Protein AF-A0AAE1SX33-F1 (afdb_monomer_lite)

Structure (mmCIF, N/CA/C/O backbone):
data_AF-A0AAE1SX33-F1
#
_entry.id   AF-A0AAE1SX33-F1
#
loop_
_atom_site.group_PDB
_atom_site.id
_atom_site.type_symbol
_atom_site.label_atom_id
_atom_site.label_alt_id
_atom_site.label_comp_id
_atom_site.label_asym_id
_atom_site.label_entity_id
_atom_site.label_seq_id
_atom_site.pdbx_PDB_ins_code
_atom_site.Cartn_x
_atom_site.Cartn_y
_atom_site.Cartn_z
_atom_site.occupancy
_atom_site.B_iso_or_equiv
_atom_site.auth_seq_id
_atom_site.auth_comp_id
_atom_site.auth_asym_id
_atom_site.auth_atom_id
_atom_site.pdbx_PDB_model_num
ATOM 1 N N . MET A 1 1 ? -26.203 6.671 8.094 1.00 29.58 1 MET A N 1
ATOM 2 C CA . MET A 1 1 ? -24.973 5.875 7.909 1.00 29.58 1 MET A CA 1
ATOM 3 C C . MET A 1 1 ? -24.934 5.469 6.438 1.00 29.58 1 MET A C 1
ATOM 5 O O . MET A 1 1 ? -25.561 4.493 6.065 1.00 29.58 1 MET A O 1
ATOM 9 N N . LEU A 1 2 ? -24.373 6.320 5.573 1.00 23.98 2 LEU A N 1
ATOM 10 C CA . LEU A 1 2 ? -24.416 6.156 4.114 1.00 23.98 2 LEU A CA 1
ATOM 11 C C . LEU A 1 2 ? -22.985 6.009 3.602 1.00 23.98 2 LEU A C 1
ATOM 13 O O . LEU A 1 2 ? -22.203 6.957 3.649 1.00 23.98 2 LEU A O 1
ATOM 17 N N . TRP A 1 3 ? -22.663 4.810 3.128 1.00 34.41 3 TRP A N 1
ATOM 18 C CA . TRP A 1 3 ? -21.501 4.554 2.293 1.00 34.41 3 TRP A CA 1
ATOM 19 C C . TRP A 1 3 ? -21.700 5.312 0.982 1.00 34.41 3 TRP A C 1
ATOM 21 O O . TRP A 1 3 ? -22.602 4.992 0.211 1.00 34.41 3 TRP A O 1
ATOM 31 N N . LYS A 1 4 ? -20.888 6.336 0.723 1.00 24.52 4 LYS A N 1
ATOM 32 C CA . LYS A 1 4 ? -20.777 6.909 -0.618 1.00 24.52 4 LYS A CA 1
ATOM 33 C C . LYS A 1 4 ? -19.485 6.384 -1.221 1.00 24.52 4 LYS A C 1
ATOM 35 O O . LYS A 1 4 ? -18.403 6.864 -0.896 1.00 24.52 4 LYS A O 1
ATOM 40 N N . TYR A 1 5 ? -19.622 5.378 -2.079 1.00 31.62 5 TYR A N 1
ATOM 41 C CA . TYR A 1 5 ? -18.585 5.000 -3.029 1.00 31.62 5 TYR A CA 1
ATOM 42 C C . TYR A 1 5 ? -18.496 6.152 -4.038 1.00 31.62 5 TYR A C 1
ATOM 44 O O . TYR A 1 5 ? -19.290 6.253 -4.967 1.00 31.62 5 TYR A O 1
ATOM 52 N N . SER A 1 6 ? -17.625 7.118 -3.758 1.00 27.16 6 SER A N 1
ATOM 53 C CA . SER A 1 6 ? -17.296 8.190 -4.692 1.00 27.16 6 SER A CA 1
ATOM 54 C C . SER A 1 6 ? -16.045 7.760 -5.436 1.00 27.16 6 SER A C 1
ATOM 56 O O . SER A 1 6 ? -15.083 7.329 -4.803 1.00 27.16 6 SER A O 1
ATOM 58 N N . SER A 1 7 ? -16.044 7.906 -6.759 1.00 31.12 7 SER A N 1
ATOM 59 C CA . SER A 1 7 ? -14.969 7.566 -7.709 1.00 31.12 7 SER A CA 1
ATOM 60 C C . SER A 1 7 ? -13.654 8.345 -7.498 1.00 31.12 7 SER A C 1
ATOM 62 O O . SER A 1 7 ? -12.838 8.471 -8.401 1.00 31.12 7 SER A O 1
ATOM 64 N N . SER A 1 8 ? -13.467 8.917 -6.312 1.00 33.59 8 SER A N 1
ATOM 65 C CA . SER A 1 8 ? -12.461 9.899 -5.934 1.00 33.59 8 SER A CA 1
ATOM 66 C C . SER A 1 8 ? -11.957 9.621 -4.515 1.00 33.59 8 SER A C 1
ATOM 68 O O . SER A 1 8 ? -12.027 10.486 -3.647 1.00 33.59 8 SER A O 1
ATOM 70 N N . GLY A 1 9 ? -11.461 8.399 -4.288 1.00 42.81 9 GLY A N 1
ATOM 71 C CA . GLY A 1 9 ? -10.738 8.002 -3.073 1.00 42.81 9 GLY A CA 1
ATOM 72 C C . GLY A 1 9 ? -11.575 7.989 -1.785 1.00 42.81 9 GLY A C 1
ATOM 73 O O . GLY A 1 9 ? -12.566 8.707 -1.631 1.00 42.81 9 GLY A O 1
ATOM 74 N N . LEU A 1 10 ? -11.180 7.161 -0.812 1.00 45.72 10 LEU A N 1
ATOM 75 C CA . LEU A 1 10 ? -11.804 7.215 0.508 1.00 45.72 10 LEU A CA 1
ATOM 76 C C . LEU A 1 10 ? -11.437 8.544 1.184 1.00 45.72 10 LEU A C 1
ATOM 78 O O . LEU A 1 10 ? -10.289 8.805 1.537 1.00 45.72 10 LEU A O 1
ATOM 82 N N . ARG A 1 11 ? -12.440 9.400 1.375 1.00 42.34 11 ARG A N 1
ATOM 83 C CA . ARG A 1 11 ? -12.315 10.654 2.121 1.00 42.34 11 ARG A CA 1
ATOM 84 C C . ARG A 1 11 ? -12.600 10.364 3.600 1.00 42.34 11 ARG A C 1
ATOM 86 O O . ARG A 1 11 ? -13.746 10.383 4.044 1.00 42.34 11 ARG A O 1
ATOM 93 N N . PHE A 1 12 ? -11.561 10.015 4.354 1.00 48.62 12 PHE A N 1
ATOM 94 C CA . PHE A 1 12 ? -11.693 9.495 5.717 1.00 48.62 12 PHE A CA 1
ATOM 95 C C . PHE A 1 12 ? -11.732 10.596 6.788 1.00 48.62 12 PHE A C 1
ATOM 97 O O . PHE A 1 12 ? -10.700 11.119 7.213 1.00 48.62 12 PHE A O 1
ATOM 104 N N . LYS A 1 13 ? -12.921 10.885 7.328 1.00 53.59 13 LYS A N 1
ATOM 105 C CA . LYS A 1 13 ? -13.044 11.520 8.651 1.00 53.59 13 LYS A CA 1
ATOM 106 C C . LYS A 1 13 ? -12.407 10.588 9.685 1.00 53.59 13 LYS A C 1
ATOM 108 O O . LYS A 1 13 ? -12.958 9.538 9.917 1.00 53.59 13 LYS A O 1
ATOM 113 N N . GLY A 1 14 ? -11.274 10.918 10.298 1.00 64.88 14 GLY A N 1
ATOM 114 C CA . GLY A 1 14 ? -10.918 10.457 11.660 1.00 64.88 14 GLY A CA 1
ATOM 115 C C . GLY A 1 14 ? -10.953 8.970 12.119 1.00 64.88 14 GLY A C 1
ATOM 116 O O . GLY A 1 14 ? -10.646 8.784 13.284 1.00 64.88 14 GLY A O 1
ATOM 117 N N . PHE A 1 15 ? -11.279 7.940 11.320 1.00 75.31 15 PHE A N 1
ATOM 118 C CA . PHE A 1 15 ? -11.464 6.550 11.808 1.00 75.31 15 PHE A CA 1
ATOM 119 C C . PHE A 1 15 ? -10.757 5.477 10.958 1.00 75.31 15 PHE A C 1
ATOM 121 O O . PHE A 1 15 ? -10.404 5.749 9.807 1.00 75.31 15 PHE A O 1
ATOM 128 N N . ASN A 1 16 ? -10.615 4.266 11.519 1.00 82.19 16 ASN A N 1
ATOM 129 C CA . ASN A 1 16 ? -10.092 3.070 10.841 1.00 82.19 16 ASN A CA 1
ATOM 130 C C . ASN A 1 16 ? -11.255 2.225 10.288 1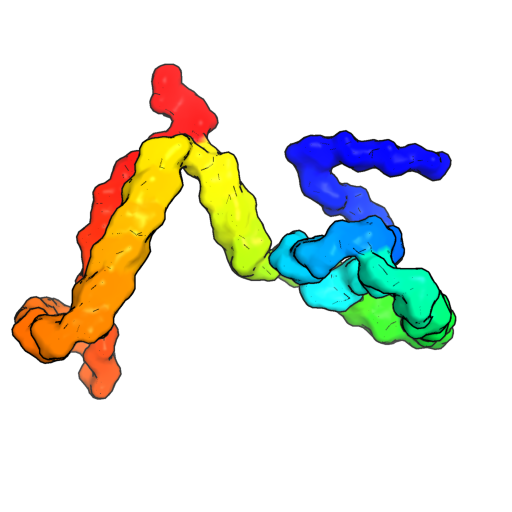.00 82.19 16 ASN A C 1
ATOM 132 O O . ASN A 1 16 ? -12.061 1.726 11.079 1.00 82.19 16 ASN A O 1
ATOM 136 N N . PRO A 1 17 ? -11.404 2.066 8.961 1.00 84.44 17 PRO A N 1
ATOM 137 C CA . PRO A 1 17 ? -12.438 1.214 8.383 1.00 84.44 17 PRO A CA 1
ATOM 138 C C . PRO A 1 17 ? -12.229 -0.265 8.732 1.00 84.44 17 PRO A C 1
ATOM 140 O O . PRO A 1 17 ? -11.109 -0.778 8.685 1.00 84.44 17 PRO A O 1
ATOM 143 N N . VAL A 1 18 ? -13.337 -0.963 8.985 1.00 86.69 18 VAL A N 1
ATOM 144 C CA . VAL A 1 18 ? -13.388 -2.429 8.952 1.00 86.69 18 VAL A CA 1
ATOM 145 C C . VAL A 1 18 ? -13.829 -2.847 7.552 1.00 86.69 18 VAL A C 1
ATOM 147 O O . VAL A 1 18 ? -14.933 -2.514 7.122 1.00 86.69 18 VAL A O 1
ATOM 150 N N . MET A 1 19 ? -12.954 -3.541 6.835 1.00 84.56 19 MET A N 1
ATOM 151 C CA . MET A 1 19 ? -13.186 -4.034 5.481 1.00 84.56 19 MET A CA 1
ATOM 152 C C . MET A 1 19 ? -13.443 -5.537 5.526 1.00 84.56 19 MET A C 1
ATOM 154 O O . MET A 1 19 ? -12.704 -6.275 6.176 1.00 84.56 19 MET A O 1
ATOM 158 N N . VAL A 1 20 ? -14.478 -5.989 4.819 1.00 85.94 20 VAL A N 1
ATOM 159 C CA . VAL A 1 20 ? -14.849 -7.405 4.725 1.00 85.94 20 VAL A CA 1
ATOM 160 C C . VAL A 1 20 ? -14.743 -7.852 3.273 1.00 85.94 20 VAL A C 1
ATOM 162 O O . VAL A 1 20 ? -15.260 -7.187 2.374 1.00 85.94 20 VAL A O 1
ATOM 165 N N . GLY A 1 21 ? -14.097 -8.993 3.047 1.00 79.81 21 GLY A N 1
ATOM 166 C CA . GLY A 1 21 ? -14.093 -9.671 1.755 1.00 79.81 21 GLY A CA 1
ATOM 167 C C . GLY A 1 21 ? -12.856 -9.399 0.908 1.00 79.81 21 GLY A C 1
ATOM 168 O O . GLY A 1 21 ? -12.051 -10.310 0.760 1.00 79.81 21 GLY A O 1
ATOM 169 N N . ALA A 1 22 ? -12.735 -8.201 0.315 1.00 78.44 22 ALA A N 1
ATOM 170 C CA . ALA A 1 22 ? -11.746 -7.887 -0.730 1.00 78.44 22 ALA A CA 1
ATOM 171 C C . ALA A 1 22 ? -10.316 -8.335 -0.346 1.00 78.44 22 ALA A C 1
ATOM 173 O O . ALA A 1 22 ? -9.628 -7.627 0.393 1.00 78.44 22 ALA A O 1
ATOM 174 N N . PRO A 1 23 ? -9.831 -9.487 -0.856 1.00 80.56 23 PRO A N 1
ATOM 175 C CA . PRO A 1 23 ? -8.649 -10.144 -0.300 1.00 80.56 23 PRO A CA 1
ATOM 176 C C . PRO A 1 23 ? -7.359 -9.358 -0.559 1.00 80.56 23 PRO A C 1
ATOM 178 O O . PRO A 1 23 ? -6.384 -9.531 0.164 1.00 80.56 23 PRO A O 1
ATOM 181 N N . ASN A 1 24 ? -7.380 -8.479 -1.560 1.00 80.25 24 ASN A N 1
ATOM 182 C CA . ASN A 1 24 ? -6.290 -7.621 -2.011 1.00 80.25 24 ASN A CA 1
ATOM 183 C C . ASN A 1 24 ? -6.379 -6.183 -1.471 1.00 80.25 24 ASN A C 1
ATOM 185 O O . ASN A 1 24 ? -5.626 -5.319 -1.903 1.00 80.25 24 ASN A O 1
ATOM 189 N N . ILE A 1 25 ? -7.302 -5.871 -0.551 1.00 80.81 25 ILE A N 1
ATOM 190 C CA . ILE A 1 25 ? -7.482 -4.486 -0.081 1.00 80.81 25 ILE A CA 1
ATOM 191 C C . ILE A 1 25 ? -6.236 -3.924 0.615 1.00 80.81 25 ILE A C 1
ATOM 193 O O . ILE A 1 25 ? -5.998 -2.719 0.577 1.00 80.81 25 ILE A O 1
ATOM 197 N N . GLN A 1 26 ? -5.426 -4.797 1.219 1.00 78.62 26 GLN A N 1
ATOM 198 C CA . GLN A 1 26 ? -4.179 -4.414 1.880 1.00 78.62 26 GLN A CA 1
ATOM 199 C C . GLN A 1 26 ? -3.122 -3.907 0.891 1.00 78.62 26 GLN A C 1
ATOM 201 O O . GLN A 1 26 ? -2.305 -3.079 1.276 1.00 78.62 26 GLN A O 1
ATOM 206 N N . ASP A 1 27 ? -3.188 -4.314 -0.380 1.00 76.88 27 ASP A N 1
ATOM 207 C CA . ASP A 1 27 ? -2.247 -3.872 -1.4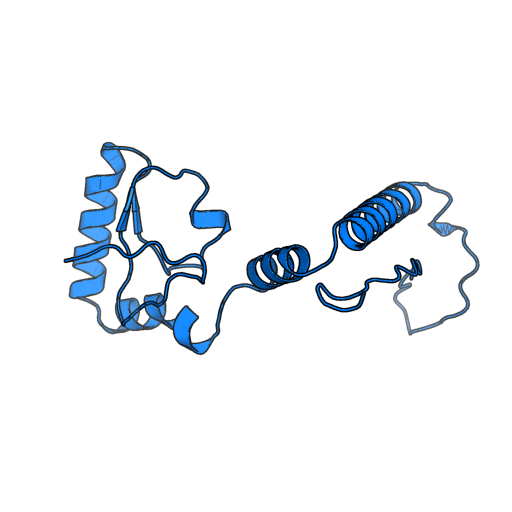16 1.00 76.88 27 ASP A CA 1
ATOM 208 C C . ASP A 1 27 ? -2.481 -2.406 -1.817 1.00 76.88 27 ASP A C 1
ATOM 210 O O . ASP A 1 27 ? -1.576 -1.720 -2.290 1.00 76.88 27 ASP A O 1
ATOM 214 N N . PHE A 1 28 ? -3.707 -1.913 -1.620 1.00 76.00 28 PHE A N 1
ATOM 215 C CA . PHE A 1 28 ? -4.131 -0.572 -2.035 1.00 76.00 28 PHE A CA 1
ATOM 216 C C . PHE A 1 28 ? -4.278 0.407 -0.877 1.00 76.00 28 PHE A C 1
ATOM 218 O O . PHE A 1 28 ? -4.637 1.565 -1.092 1.00 76.00 28 PHE A O 1
ATOM 225 N N . ALA A 1 29 ? -4.038 -0.042 0.348 1.00 78.12 29 ALA A N 1
ATOM 226 C CA . ALA A 1 29 ? -4.233 0.770 1.526 1.00 78.12 29 ALA A CA 1
ATOM 227 C C . ALA A 1 29 ? -2.898 1.102 2.200 1.00 78.12 29 ALA A C 1
ATOM 229 O O . ALA A 1 29 ? -1.979 0.282 2.206 1.00 78.12 29 ALA A O 1
ATOM 230 N N . PRO A 1 30 ? -2.776 2.294 2.807 1.00 77.19 30 PRO A N 1
ATOM 231 C CA . PRO A 1 30 ? -1.634 2.605 3.651 1.00 77.19 30 PRO A CA 1
ATOM 232 C C . PRO A 1 30 ? -1.500 1.588 4.798 1.00 77.19 30 PRO A C 1
ATOM 234 O O . PRO A 1 30 ? -2.519 1.074 5.283 1.00 77.19 30 PRO A O 1
ATOM 237 N N . PRO A 1 31 ? -0.274 1.315 5.275 1.00 75.25 31 PRO A N 1
ATOM 238 C CA . PRO A 1 31 ? -0.061 0.417 6.405 1.00 75.25 31 PRO A CA 1
ATOM 239 C C . PRO A 1 31 ? -0.872 0.884 7.620 1.00 75.25 31 PRO A C 1
ATOM 241 O O . PRO A 1 31 ? -1.106 2.079 7.783 1.00 75.25 31 PRO A O 1
ATOM 244 N N . THR A 1 32 ? -1.340 -0.078 8.425 1.00 78.50 32 THR A N 1
ATOM 245 C CA . THR A 1 32 ? -2.110 0.110 9.679 1.00 78.50 32 THR A CA 1
ATOM 246 C C . THR A 1 32 ? -3.430 0.887 9.576 1.00 78.50 32 THR A C 1
ATOM 248 O O . THR A 1 32 ? -4.130 1.037 10.576 1.00 78.50 32 THR A O 1
ATOM 251 N N . SER A 1 33 ? -3.824 1.313 8.374 1.00 78.50 33 SER A N 1
ATOM 252 C CA . SER A 1 33 ? -5.005 2.150 8.154 1.00 78.50 33 SER A CA 1
ATOM 253 C C . SER A 1 33 ? -6.337 1.402 8.194 1.00 78.50 33 SER A C 1
ATOM 255 O O . SER A 1 33 ? -7.374 2.040 8.363 1.00 78.50 33 SER A O 1
ATOM 257 N N . LEU A 1 34 ? -6.340 0.074 8.034 1.00 86.12 34 LEU A N 1
ATOM 258 C CA . LEU A 1 34 ? -7.558 -0.727 7.902 1.00 86.12 34 LEU A CA 1
ATOM 259 C C . LEU A 1 34 ? -7.545 -1.979 8.780 1.00 86.12 34 LEU A C 1
ATOM 261 O O . LEU A 1 34 ? -6.505 -2.592 9.017 1.00 86.12 34 LEU A O 1
ATOM 265 N N . LEU A 1 35 ? -8.736 -2.392 9.198 1.00 87.44 35 LEU A N 1
ATOM 266 C CA . LEU A 1 35 ? -8.977 -3.674 9.847 1.00 87.44 35 LEU A CA 1
ATOM 267 C C . LEU A 1 35 ? -9.616 -4.611 8.821 1.00 87.44 35 LEU A C 1
ATOM 269 O O . LEU A 1 35 ? -10.690 -4.312 8.304 1.00 87.44 35 LEU A O 1
ATOM 273 N N . HIS A 1 36 ? -8.949 -5.712 8.481 1.00 88.25 36 HIS A N 1
ATOM 274 C CA . HIS A 1 36 ? -9.399 -6.614 7.420 1.00 88.25 36 HIS A CA 1
ATOM 275 C C . HIS A 1 36 ? -9.967 -7.906 8.000 1.00 88.25 36 HIS A C 1
ATOM 277 O O . HIS A 1 36 ? -9.269 -8.614 8.720 1.00 88.25 36 HIS A O 1
ATOM 283 N N . ILE A 1 37 ? -11.201 -8.232 7.629 1.00 87.69 37 ILE A N 1
ATOM 284 C CA . ILE A 1 37 ? -11.814 -9.536 7.873 1.00 87.69 37 ILE A CA 1
ATOM 285 C C . ILE A 1 37 ? -11.837 -10.280 6.536 1.00 87.69 37 ILE A C 1
ATOM 287 O O . ILE A 1 37 ? -12.671 -9.989 5.671 1.00 87.69 37 ILE A O 1
ATOM 291 N N . LYS A 1 38 ? -10.899 -11.216 6.355 1.00 84.56 38 LYS A N 1
ATOM 292 C CA . LYS A 1 38 ? -10.823 -12.053 5.151 1.00 84.56 38 LYS A CA 1
ATOM 293 C C . LYS A 1 38 ? -11.776 -13.239 5.268 1.00 84.56 38 LYS A C 1
ATOM 295 O O . LYS A 1 38 ? -12.499 -13.554 4.329 1.00 84.56 38 LYS A O 1
ATOM 300 N N . GLU A 1 39 ? -11.797 -13.868 6.437 1.00 86.50 39 GLU A N 1
ATOM 301 C CA . GLU A 1 39 ? -12.653 -15.003 6.764 1.00 86.50 39 GLU A CA 1
ATOM 302 C C . GLU A 1 39 ? -13.417 -14.754 8.073 1.00 86.50 39 GLU A C 1
ATOM 304 O O . GLU A 1 39 ? -13.014 -13.943 8.904 1.00 86.50 39 GLU A O 1
ATOM 309 N N . LEU A 1 40 ? -14.507 -15.496 8.302 1.00 84.38 40 LEU A N 1
ATOM 310 C CA . LEU A 1 40 ? -15.314 -15.395 9.531 1.00 84.38 40 LEU A CA 1
ATOM 311 C C . LEU A 1 40 ? -14.486 -15.572 10.816 1.00 84.38 40 LEU A C 1
ATOM 313 O O . LEU A 1 40 ? -14.783 -14.942 11.828 1.00 84.38 40 LEU A O 1
ATOM 317 N N . LYS A 1 41 ? -13.422 -16.380 10.762 1.00 88.50 41 LYS A N 1
ATOM 318 C CA . LYS A 1 41 ? -12.491 -16.600 11.880 1.00 88.50 41 LYS A CA 1
ATOM 319 C C . LYS A 1 41 ? -11.713 -15.339 12.286 1.00 88.50 41 LYS A C 1
ATOM 321 O O . LYS A 1 41 ? -11.329 -15.206 13.443 1.00 88.50 41 LYS A O 1
ATOM 326 N N . ASP A 1 42 ? -11.522 -14.396 11.364 1.00 86.88 42 ASP A N 1
ATOM 327 C CA . ASP A 1 42 ? -10.776 -13.159 11.612 1.00 86.88 42 ASP A CA 1
ATOM 328 C C . ASP A 1 42 ? -11.632 -12.108 12.336 1.00 86.88 42 ASP A C 1
ATOM 330 O O . ASP A 1 42 ? -11.116 -11.109 12.830 1.00 86.88 42 ASP A O 1
ATOM 334 N N . ALA A 1 43 ? -12.948 -12.322 12.442 1.00 89.50 43 ALA A N 1
ATOM 335 C CA . ALA A 1 43 ? -13.838 -11.392 13.129 1.00 89.50 43 ALA A CA 1
ATOM 336 C C . ALA A 1 43 ? -13.461 -11.224 14.611 1.00 89.50 43 ALA A C 1
ATOM 338 O O . ALA A 1 43 ? -13.491 -10.111 15.138 1.00 89.50 43 ALA A O 1
ATOM 339 N N . GLU A 1 44 ? -13.062 -12.309 15.283 1.00 92.44 44 GLU A N 1
ATOM 340 C CA . GLU A 1 44 ? -12.653 -12.252 16.688 1.00 92.44 44 GLU A CA 1
ATOM 341 C C . GLU A 1 44 ? -11.315 -11.518 16.862 1.00 92.44 44 GLU A C 1
ATOM 343 O O . GLU A 1 44 ? -11.166 -10.715 17.787 1.00 92.44 44 GLU A O 1
ATOM 348 N N . SER A 1 45 ? -10.347 -11.755 15.968 1.00 91.44 45 SER A N 1
ATOM 349 C CA . SER A 1 45 ? -9.047 -11.077 16.027 1.00 91.44 45 SER A CA 1
ATOM 350 C C . SER A 1 45 ? -9.209 -9.576 15.790 1.00 91.44 45 SER A C 1
ATOM 352 O O . SER A 1 45 ? -8.706 -8.779 16.581 1.00 91.44 45 SER A O 1
ATOM 354 N N . VAL A 1 46 ? -10.016 -9.188 14.798 1.00 91.25 46 VAL A N 1
ATOM 355 C CA . VAL A 1 46 ? -10.346 -7.786 14.522 1.00 91.25 46 VAL A CA 1
ATOM 356 C C . VAL A 1 46 ? -11.068 -7.144 15.705 1.00 91.25 46 VAL A C 1
ATOM 358 O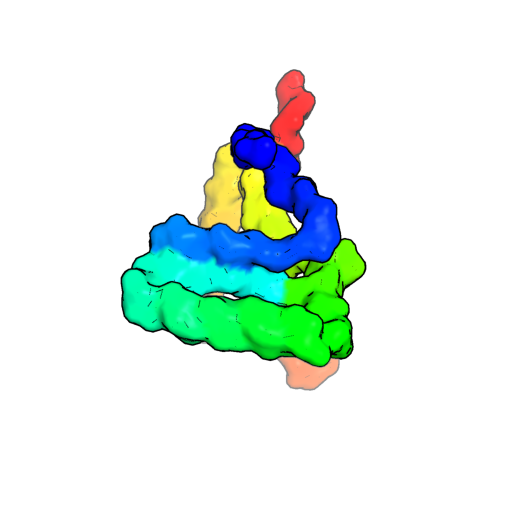 O . VAL A 1 46 ? -10.717 -6.031 16.094 1.00 91.25 46 VAL A O 1
ATOM 361 N N . ALA A 1 47 ? -12.011 -7.841 16.346 1.00 92.31 47 ALA A N 1
ATOM 362 C CA . ALA A 1 47 ? -12.685 -7.331 17.539 1.00 92.31 47 ALA A CA 1
ATOM 363 C C . ALA A 1 47 ? -11.715 -7.099 18.713 1.00 92.31 47 ALA A C 1
ATOM 365 O O . ALA A 1 47 ? -11.835 -6.097 19.422 1.00 92.31 47 ALA A O 1
ATOM 366 N N . LYS A 1 48 ? -10.723 -7.981 18.912 1.00 93.31 48 LYS A N 1
ATOM 367 C CA . LYS A 1 48 ? -9.657 -7.776 19.910 1.00 93.31 48 LYS A CA 1
ATOM 368 C C . LYS A 1 48 ? -8.807 -6.554 19.570 1.00 93.31 48 LYS A C 1
ATOM 370 O O . LYS A 1 48 ? -8.557 -5.735 20.451 1.00 93.31 48 LYS A O 1
ATOM 375 N N . THR A 1 49 ? -8.431 -6.380 18.303 1.00 91.12 49 THR A N 1
ATOM 376 C CA . THR A 1 49 ? -7.701 -5.188 17.849 1.00 91.12 49 THR A CA 1
ATOM 377 C C . THR A 1 49 ? -8.515 -3.912 18.066 1.00 91.12 49 THR A C 1
ATOM 379 O O . THR A 1 49 ? -7.966 -2.918 18.529 1.00 91.12 49 THR A O 1
ATOM 382 N N . MET A 1 50 ? -9.828 -3.930 17.813 1.00 90.75 50 MET A N 1
ATOM 383 C CA . MET A 1 50 ? -10.706 -2.784 18.078 1.00 90.75 50 MET A CA 1
ATOM 384 C C . MET A 1 50 ? -10.734 -2.407 19.562 1.00 90.75 50 MET A C 1
ATOM 386 O O . MET A 1 50 ? -10.632 -1.225 19.881 1.00 90.75 50 MET A O 1
ATOM 390 N N . LYS A 1 51 ? -10.836 -3.392 20.465 1.00 93.81 51 LYS A N 1
ATOM 391 C CA . LYS A 1 51 ? -10.772 -3.145 21.916 1.00 93.81 51 LYS A CA 1
ATOM 392 C C . LYS A 1 51 ? -9.422 -2.563 22.326 1.00 93.81 51 LYS A C 1
ATOM 394 O O . LYS A 1 51 ? -9.384 -1.543 23.003 1.00 93.81 51 LYS A O 1
ATOM 399 N N . TYR A 1 52 ? -8.329 -3.145 21.834 1.00 92.75 52 TYR A N 1
ATOM 400 C CA . TYR A 1 52 ? -6.980 -2.654 22.107 1.00 92.75 52 TYR A CA 1
ATOM 401 C C . TYR A 1 52 ? -6.792 -1.196 21.666 1.00 92.75 52 TYR A C 1
ATOM 403 O O . TYR A 1 52 ? -6.288 -0.381 22.435 1.00 92.75 52 TYR A O 1
ATOM 411 N N . LEU A 1 53 ? -7.237 -0.849 20.455 1.00 90.88 53 LEU A N 1
ATOM 412 C CA . LEU A 1 53 ? -7.164 0.518 19.938 1.00 90.88 53 LEU A CA 1
ATOM 413 C C . LEU A 1 53 ? -8.061 1.490 20.718 1.00 90.88 53 LEU A C 1
ATOM 415 O O . LEU A 1 53 ? -7.711 2.658 20.850 1.00 90.88 53 LEU A O 1
ATOM 419 N N . ALA A 1 54 ? -9.195 1.025 21.247 1.00 89.50 54 ALA A N 1
ATOM 420 C CA . ALA A 1 54 ? -10.067 1.838 22.093 1.00 89.50 54 ALA A CA 1
ATOM 421 C C . ALA A 1 54 ? -9.448 2.125 23.473 1.00 89.50 54 ALA A C 1
ATOM 423 O O . ALA A 1 54 ? -9.631 3.213 24.012 1.00 89.50 54 ALA A O 1
ATOM 424 N N . GLU A 1 55 ? -8.704 1.170 24.031 1.00 94.38 55 GLU A N 1
ATOM 425 C CA . GLU A 1 55 ? -8.039 1.297 25.334 1.00 94.38 55 GLU A CA 1
ATOM 426 C C . GLU A 1 55 ? -6.703 2.058 25.251 1.00 94.38 55 GLU A C 1
ATOM 428 O O . GLU A 1 55 ? -6.281 2.674 26.228 1.00 94.38 55 GLU A O 1
ATOM 433 N N . ASN A 1 56 ? -6.041 2.052 24.086 1.00 93.69 56 ASN A N 1
ATOM 434 C CA . ASN A 1 56 ? -4.702 2.614 23.893 1.00 93.69 56 ASN A CA 1
ATOM 435 C C . ASN A 1 56 ? -4.722 3.805 22.914 1.00 93.69 56 ASN A C 1
ATOM 437 O O . ASN A 1 56 ? -4.543 3.618 21.705 1.00 93.69 56 ASN A O 1
ATOM 441 N N . PRO A 1 57 ? -4.855 5.053 23.405 1.00 88.69 57 PRO A N 1
ATOM 442 C CA . PRO A 1 57 ? -4.961 6.233 22.543 1.00 88.69 57 PRO A CA 1
ATOM 443 C C . PRO A 1 57 ? -3.693 6.503 21.720 1.00 88.69 57 PRO A C 1
ATOM 445 O O . PRO A 1 57 ? -3.772 7.053 20.622 1.00 88.69 57 PRO A O 1
ATOM 448 N N . ILE A 1 58 ? -2.521 6.091 22.216 1.00 91.38 58 ILE A N 1
ATOM 449 C CA . ILE A 1 58 ? -1.248 6.210 21.490 1.00 91.38 58 ILE A CA 1
ATOM 450 C C . ILE A 1 58 ? -1.278 5.321 20.239 1.00 91.38 58 ILE A C 1
ATOM 452 O O . ILE A 1 58 ? -1.073 5.815 19.132 1.00 91.38 58 ILE A O 1
ATOM 456 N N . ALA A 1 59 ? -1.631 4.043 20.402 1.00 88.94 59 ALA A N 1
ATOM 457 C CA . ALA A 1 59 ? -1.743 3.094 19.295 1.00 88.94 59 ALA A CA 1
ATOM 458 C C . ALA A 1 59 ? -2.826 3.513 18.284 1.00 88.94 59 ALA A C 1
ATOM 460 O O . ALA A 1 59 ? -2.645 3.370 17.073 1.00 88.94 59 ALA A O 1
ATOM 461 N N . TYR A 1 60 ? -3.935 4.091 18.760 1.00 87.81 60 TYR A N 1
ATOM 462 C CA . TYR A 1 60 ? -4.965 4.645 17.883 1.00 87.81 60 TYR A CA 1
ATOM 463 C C . TYR A 1 60 ? -4.432 5.796 17.019 1.00 87.81 60 TYR A C 1
ATOM 465 O O . TYR A 1 60 ? -4.619 5.792 15.802 1.00 87.81 60 TYR A O 1
ATOM 473 N N . ASN A 1 61 ? -3.708 6.747 17.610 1.00 88.38 61 ASN A N 1
ATOM 474 C CA . ASN A 1 61 ? -3.131 7.866 16.864 1.00 88.38 61 ASN A CA 1
ATOM 475 C C . ASN A 1 61 ? -2.073 7.407 15.853 1.00 88.38 61 ASN A C 1
ATOM 477 O O . ASN A 1 61 ? -2.039 7.917 14.733 1.00 88.38 61 ASN A O 1
ATOM 481 N N . GLU A 1 62 ? -1.260 6.406 16.195 1.00 87.44 62 GLU A N 1
ATOM 482 C CA . GLU A 1 62 ? -0.312 5.808 15.251 1.00 87.44 62 GLU A CA 1
ATOM 483 C C . GLU A 1 62 ? -1.011 5.146 14.062 1.00 87.44 62 GLU A C 1
ATOM 485 O O . GLU A 1 62 ? -0.581 5.318 12.922 1.00 87.44 62 GLU A O 1
ATOM 490 N N . SER A 1 63 ? -2.132 4.458 14.293 1.00 85.12 63 SER A N 1
ATOM 491 C CA . SER A 1 63 ? -2.927 3.858 13.212 1.00 85.12 63 SER A CA 1
ATOM 492 C C . SER A 1 63 ? -3.552 4.892 12.264 1.00 85.12 63 SER A C 1
ATOM 494 O O . SER A 1 63 ? -3.925 4.570 11.139 1.00 85.12 63 SER A O 1
ATOM 496 N N . LEU A 1 64 ? -3.628 6.157 12.688 1.00 85.75 64 LEU A N 1
ATOM 497 C CA . LEU A 1 64 ? -4.124 7.281 11.895 1.00 85.75 64 LEU A CA 1
ATOM 498 C C . LEU A 1 64 ? -3.014 8.112 11.243 1.00 85.75 64 LEU A C 1
ATOM 500 O O . LEU A 1 64 ? -3.316 9.074 10.529 1.00 85.75 64 LEU A O 1
ATOM 504 N N . ARG A 1 65 ? -1.742 7.752 11.448 1.00 84.50 65 ARG A N 1
ATOM 505 C CA . ARG A 1 65 ? -0.589 8.556 11.017 1.00 84.50 65 ARG A CA 1
ATOM 506 C C . ARG A 1 65 ? -0.482 8.711 9.498 1.00 84.50 65 ARG A C 1
ATOM 508 O O . ARG A 1 65 ? -0.076 9.770 9.022 1.00 84.50 65 ARG A O 1
ATOM 515 N N . TRP A 1 66 ? -0.985 7.739 8.738 1.00 78.81 66 TRP A N 1
ATOM 516 C CA . TRP A 1 66 ? -1.088 7.796 7.274 1.00 78.81 66 TRP A CA 1
ATOM 517 C C . TRP A 1 66 ? -1.890 9.006 6.752 1.00 78.81 66 TRP A C 1
ATOM 519 O O . TRP A 1 66 ? -1.755 9.376 5.590 1.00 78.81 66 TRP A O 1
ATOM 529 N N . LYS A 1 67 ? -2.710 9.669 7.584 1.00 77.62 67 LYS A N 1
ATOM 530 C CA . LYS A 1 67 ? -3.395 10.923 7.210 1.00 77.62 67 LYS A CA 1
ATOM 531 C C . LYS A 1 67 ? -2.451 12.114 7.097 1.00 77.62 67 LYS A C 1
ATOM 533 O O . LYS A 1 67 ? -2.737 13.029 6.333 1.00 77.62 67 LYS A O 1
ATOM 538 N N . PHE A 1 68 ? -1.373 12.107 7.875 1.00 82.38 68 PHE A N 1
ATOM 539 C CA . PHE A 1 68 ? -0.362 13.160 7.880 1.00 82.38 68 PHE A CA 1
ATOM 540 C C . PHE A 1 68 ? 0.783 12.824 6.922 1.00 82.38 68 PHE A C 1
ATOM 542 O O . PHE A 1 68 ? 1.245 13.696 6.196 1.00 82.38 68 PHE A O 1
ATOM 549 N N . GLU A 1 69 ? 1.204 11.557 6.890 1.00 79.94 69 GLU A N 1
ATOM 550 C CA . GLU A 1 69 ? 2.280 11.070 6.012 1.00 79.94 69 GLU A CA 1
ATOM 551 C C . GLU A 1 69 ? 1.817 10.899 4.552 1.00 79.94 69 GLU A C 1
ATOM 553 O O . GLU A 1 69 ? 2.612 11.010 3.618 1.00 79.94 69 GLU A O 1
ATOM 558 N N . GLY A 1 70 ? 0.516 10.687 4.342 1.00 75.19 70 GLY A N 1
ATOM 559 C CA . GLY A 1 70 ? -0.077 10.456 3.032 1.00 75.19 70 GLY A CA 1
ATOM 560 C C . GLY A 1 70 ? -0.039 8.985 2.593 1.00 75.19 70 GLY A C 1
ATOM 561 O O . GLY A 1 70 ? 0.368 8.098 3.345 1.00 75.19 70 GLY A O 1
ATOM 562 N N . PRO A 1 71 ? -0.521 8.693 1.371 1.00 77.00 71 PRO A N 1
ATOM 563 C CA . PRO A 1 71 ? -0.517 7.340 0.826 1.00 77.00 71 PRO A CA 1
ATOM 564 C C . PRO A 1 71 ? 0.905 6.841 0.543 1.00 77.00 71 PRO A C 1
ATOM 566 O O . PRO A 1 71 ? 1.827 7.635 0.344 1.00 77.00 71 PRO A O 1
ATOM 569 N N . SER A 1 72 ? 1.070 5.518 0.471 1.00 78.44 72 SER A N 1
ATOM 570 C CA . SER A 1 72 ? 2.346 4.896 0.109 1.00 78.44 72 SER A CA 1
ATOM 571 C C . SER A 1 72 ? 2.787 5.301 -1.303 1.00 78.44 72 SER A C 1
ATOM 573 O O . SER A 1 72 ? 1.956 5.552 -2.180 1.00 78.44 72 SER A O 1
ATOM 575 N N . ASP A 1 73 ? 4.097 5.332 -1.554 1.00 80.69 73 ASP A N 1
ATOM 576 C CA . ASP A 1 73 ? 4.627 5.701 -2.875 1.00 80.69 73 ASP A CA 1
ATOM 577 C C . ASP A 1 73 ? 4.194 4.721 -3.972 1.00 80.69 73 ASP A C 1
ATOM 579 O O . ASP A 1 73 ? 3.933 5.132 -5.099 1.00 80.69 73 ASP A O 1
ATOM 583 N N . ALA A 1 74 ? 4.009 3.444 -3.624 1.00 76.81 74 ALA A N 1
ATOM 584 C CA . ALA A 1 74 ? 3.429 2.448 -4.522 1.00 76.81 74 ALA A CA 1
ATOM 585 C C . ALA A 1 74 ? 1.997 2.817 -4.948 1.00 76.81 74 ALA A C 1
ATOM 587 O O . ALA A 1 74 ? 1.653 2.722 -6.127 1.00 76.81 74 ALA A O 1
ATOM 588 N N . PHE A 1 75 ? 1.169 3.292 -4.012 1.00 77.81 75 PHE A N 1
ATOM 589 C CA . PHE A 1 75 ? -0.182 3.749 -4.326 1.00 77.81 75 PHE A CA 1
ATOM 590 C C . PHE A 1 75 ? -0.169 5.035 -5.162 1.00 77.81 75 PHE A C 1
ATOM 592 O O . PHE A 1 75 ? -0.940 5.147 -6.112 1.00 77.81 75 PHE A O 1
ATOM 599 N N . LYS A 1 76 ? 0.731 5.984 -4.863 1.00 81.81 76 LYS A N 1
ATOM 600 C CA . LYS A 1 76 ? 0.919 7.188 -5.694 1.00 81.81 76 LYS A CA 1
ATOM 601 C C . LYS A 1 76 ? 1.280 6.808 -7.130 1.00 81.81 76 LYS A C 1
ATOM 603 O O . LYS A 1 76 ? 0.602 7.244 -8.052 1.00 81.81 76 LYS A O 1
ATOM 608 N N . ALA A 1 77 ? 2.246 5.906 -7.310 1.00 81.62 77 ALA A N 1
ATOM 609 C CA . ALA A 1 77 ? 2.654 5.422 -8.627 1.00 81.62 77 ALA A CA 1
ATOM 610 C C . ALA A 1 77 ? 1.494 4.760 -9.393 1.00 81.62 77 ALA A C 1
ATOM 612 O O . ALA A 1 77 ? 1.318 4.999 -10.586 1.00 81.62 77 ALA A O 1
ATOM 613 N N . LEU A 1 78 ? 0.664 3.963 -8.712 1.00 79.06 78 LEU A N 1
ATOM 614 C CA . LEU A 1 78 ? -0.535 3.367 -9.305 1.00 79.06 78 LEU A CA 1
ATOM 615 C C . LEU A 1 78 ? -1.529 4.438 -9.789 1.00 79.06 78 LEU A C 1
ATOM 617 O O . LEU A 1 78 ? -2.056 4.342 -10.900 1.00 79.06 78 LEU A O 1
ATOM 621 N N . VAL A 1 79 ? -1.791 5.451 -8.961 1.00 80.94 79 VAL A N 1
ATOM 622 C CA . VAL A 1 79 ? -2.708 6.553 -9.288 1.00 80.94 79 VAL A CA 1
ATOM 623 C C . VAL A 1 79 ? -2.165 7.398 -10.442 1.00 80.94 79 VAL A C 1
ATOM 625 O O . VAL A 1 79 ? -2.920 7.720 -11.361 1.00 80.94 79 VAL A O 1
ATOM 628 N N . ASP A 1 80 ? -0.865 7.680 -10.461 1.00 81.25 80 ASP A N 1
ATOM 629 C CA . ASP A 1 80 ? -0.209 8.415 -11.547 1.00 81.25 80 ASP A CA 1
ATOM 630 C C . ASP A 1 80 ? -0.305 7.646 -12.872 1.00 81.25 80 ASP A C 1
ATOM 632 O O . ASP A 1 80 ? -0.670 8.205 -13.912 1.00 81.25 80 ASP A O 1
ATOM 636 N N . MET A 1 81 ? -0.109 6.324 -12.835 1.00 77.25 81 MET A N 1
ATOM 637 C CA . MET A 1 81 ? -0.324 5.459 -13.999 1.00 77.25 81 MET A CA 1
ATOM 638 C C . MET A 1 81 ? -1.788 5.452 -14.463 1.00 77.25 81 MET A C 1
ATOM 640 O O . MET A 1 81 ? -2.062 5.270 -15.651 1.00 77.25 81 MET A O 1
ATOM 644 N N . ALA A 1 82 ? -2.754 5.687 -13.571 1.00 79.00 82 ALA A N 1
ATOM 645 C CA . ALA A 1 82 ? -4.163 5.815 -13.938 1.00 79.00 82 ALA A CA 1
ATOM 646 C C . ALA A 1 82 ? -4.499 7.162 -14.616 1.00 79.00 82 ALA A C 1
ATOM 648 O O . ALA A 1 82 ? -5.493 7.236 -15.352 1.00 79.00 82 ALA A O 1
ATOM 649 N N . ALA A 1 83 ? -3.678 8.197 -14.429 1.00 80.88 83 ALA A N 1
ATOM 650 C CA . ALA A 1 83 ? -3.864 9.519 -15.029 1.00 80.88 83 ALA A CA 1
ATOM 651 C C . ALA A 1 83 ? -3.319 9.621 -16.465 1.00 80.88 83 ALA A C 1
ATOM 653 O O . ALA A 1 83 ? -3.843 10.390 -17.273 1.00 80.88 83 ALA A O 1
ATOM 654 N N . VAL A 1 84 ? -2.313 8.815 -16.819 1.00 81.88 84 VAL A N 1
ATOM 655 C CA . VAL A 1 84 ? -1.702 8.847 -18.156 1.00 81.88 84 VAL A CA 1
ATOM 656 C C . VAL A 1 84 ? -2.571 8.179 -19.231 1.00 81.88 84 VAL A C 1
ATOM 658 O O . VAL A 1 84 ? -3.329 7.234 -18.959 1.00 81.88 84 VAL A O 1
ATOM 661 N N . HIS A 1 85 ? -2.436 8.660 -20.473 1.00 83.25 85 HIS A N 1
ATOM 662 C CA . HIS A 1 85 ? -3.081 8.084 -21.654 1.00 83.25 85 HIS A CA 1
ATOM 663 C C . HIS A 1 85 ? -2.615 6.636 -21.908 1.00 83.25 85 HIS A C 1
ATOM 665 O O . HIS A 1 85 ? -1.502 6.253 -21.543 1.00 83.25 85 HIS A O 1
ATOM 671 N N . SER A 1 86 ? -3.457 5.814 -22.544 1.00 84.12 86 SER A N 1
ATOM 672 C CA . SER A 1 86 ? -3.175 4.388 -22.782 1.00 84.12 86 SER A CA 1
ATOM 673 C C . SER A 1 86 ? -1.874 4.158 -23.561 1.00 84.12 86 SER A C 1
ATOM 675 O O . SER A 1 86 ? -1.129 3.233 -23.239 1.00 84.12 86 SER A O 1
ATOM 677 N N . SER A 1 87 ? -1.554 5.036 -24.519 1.00 83.88 87 SER A N 1
ATOM 678 C CA . SER A 1 87 ? -0.295 4.995 -25.279 1.00 83.88 87 SER A CA 1
ATOM 679 C C . SER A 1 87 ? 0.941 5.158 -24.387 1.00 83.88 87 SER A C 1
ATOM 681 O O . SER A 1 87 ? 1.912 4.418 -24.535 1.00 83.88 87 SER A O 1
ATOM 683 N N . CYS A 1 88 ? 0.888 6.071 -23.415 1.00 84.19 88 CYS A N 1
ATOM 684 C CA . CYS A 1 88 ? 1.967 6.283 -22.453 1.00 84.19 88 CYS A CA 1
ATOM 685 C C . CYS A 1 88 ? 2.164 5.051 -21.559 1.00 84.19 88 CYS A C 1
ATOM 687 O O . CYS A 1 88 ? 3.296 4.623 -21.353 1.00 84.19 88 CYS A O 1
ATOM 689 N N . ARG A 1 89 ? 1.075 4.415 -21.095 1.00 85.31 89 ARG A N 1
ATOM 690 C CA . ARG A 1 89 ? 1.165 3.180 -20.290 1.00 85.31 89 ARG A CA 1
ATOM 691 C C . ARG A 1 89 ? 1.858 2.057 -21.048 1.00 85.31 89 ARG A C 1
ATOM 693 O O . ARG A 1 89 ? 2.702 1.378 -20.474 1.00 85.31 89 ARG A O 1
ATOM 700 N N . LEU A 1 90 ? 1.517 1.884 -22.328 1.00 86.56 90 LEU A N 1
ATOM 701 C CA . LEU A 1 90 ? 2.156 0.886 -23.182 1.00 86.56 90 LEU A CA 1
ATOM 702 C C . LEU A 1 90 ? 3.647 1.189 -23.364 1.00 86.56 90 LEU A C 1
ATOM 704 O O . LEU A 1 90 ? 4.464 0.282 -23.255 1.00 86.56 90 LEU A O 1
ATOM 708 N N . CYS A 1 91 ? 4.009 2.454 -23.586 1.00 84.81 91 CYS A N 1
ATOM 709 C CA . CYS A 1 91 ? 5.409 2.849 -23.713 1.00 84.81 91 CYS A CA 1
ATOM 710 C C . CYS A 1 91 ? 6.206 2.583 -22.428 1.00 84.81 9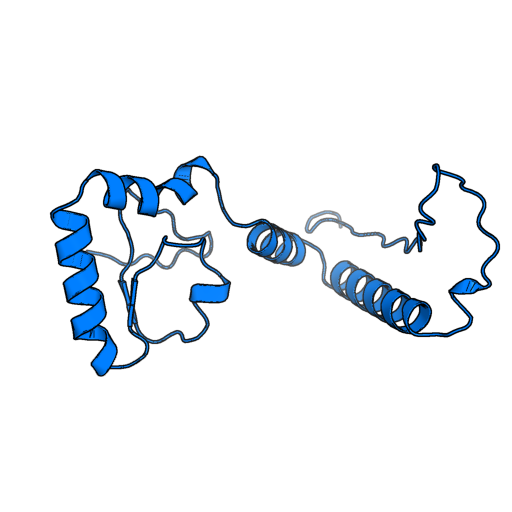1 CYS A C 1
ATOM 712 O O . CYS A 1 91 ? 7.288 2.006 -22.496 1.00 84.81 91 CYS A O 1
ATOM 714 N N . ILE A 1 92 ? 5.652 2.933 -21.260 1.00 84.94 92 ILE A N 1
ATOM 715 C CA . ILE A 1 92 ? 6.273 2.650 -19.959 1.00 84.94 92 ILE A CA 1
ATOM 716 C C . ILE A 1 92 ? 6.465 1.141 -19.793 1.00 84.94 92 ILE A C 1
ATOM 718 O O . ILE A 1 92 ? 7.568 0.700 -19.491 1.00 84.94 92 ILE A O 1
ATOM 722 N N . PHE A 1 93 ? 5.425 0.348 -20.065 1.00 87.19 93 PHE A N 1
ATOM 723 C CA . PHE A 1 93 ? 5.485 -1.108 -19.960 1.00 87.19 93 PHE A CA 1
ATOM 724 C C . PHE A 1 93 ? 6.561 -1.720 -20.870 1.00 87.19 93 PHE A C 1
ATOM 726 O O . PHE A 1 93 ? 7.392 -2.499 -20.407 1.00 87.19 93 PHE A O 1
ATOM 733 N N . LEU A 1 94 ? 6.589 -1.336 -22.151 1.00 88.88 94 LEU A N 1
ATOM 734 C CA . LEU A 1 94 ? 7.597 -1.807 -23.104 1.00 88.88 94 LEU A CA 1
ATOM 735 C C . LEU A 1 94 ? 9.008 -1.363 -22.702 1.00 88.88 94 LEU A C 1
ATOM 737 O O . LEU A 1 94 ? 9.942 -2.157 -22.777 1.00 88.88 94 LEU A O 1
ATOM 741 N N . GLY A 1 95 ? 9.162 -0.126 -22.228 1.00 86.50 95 GLY A N 1
ATOM 742 C CA . GLY A 1 95 ? 10.428 0.396 -21.724 1.00 86.50 95 GLY A CA 1
ATOM 743 C C . GLY A 1 95 ? 10.961 -0.392 -20.529 1.00 86.50 95 GLY A C 1
ATOM 744 O O . GLY A 1 95 ? 12.140 -0.744 -20.500 1.00 86.50 95 GLY A O 1
ATOM 745 N N . THR A 1 96 ? 10.092 -0.714 -19.567 1.00 84.94 96 THR A N 1
ATOM 746 C CA . THR A 1 96 ? 10.437 -1.546 -18.408 1.00 84.94 96 THR A CA 1
ATOM 747 C C . THR A 1 96 ? 10.829 -2.958 -18.836 1.00 84.94 96 THR A C 1
ATOM 749 O O . THR A 1 96 ? 11.880 -3.438 -18.422 1.00 84.94 96 THR A O 1
ATOM 752 N N . MET A 1 97 ? 10.049 -3.583 -19.723 1.00 86.25 97 MET A N 1
ATOM 753 C CA . MET A 1 97 ? 10.337 -4.921 -20.250 1.00 86.25 97 MET A CA 1
ATOM 754 C C . MET A 1 97 ? 11.690 -4.985 -20.967 1.00 86.25 97 MET A C 1
ATOM 756 O O . MET A 1 97 ? 12.487 -5.882 -20.702 1.00 86.25 97 MET A O 1
ATOM 760 N N . ILE A 1 98 ? 11.977 -4.026 -21.855 1.00 84.12 98 ILE A N 1
ATOM 761 C CA . ILE A 1 98 ? 13.263 -3.959 -22.565 1.00 84.12 98 ILE A CA 1
ATOM 762 C C . ILE A 1 98 ? 14.405 -3.813 -21.561 1.00 84.12 98 ILE A C 1
ATOM 764 O O . ILE A 1 98 ? 15.375 -4.562 -21.641 1.00 84.12 98 ILE A O 1
ATOM 768 N N . ARG A 1 99 ? 14.274 -2.905 -20.585 1.00 79.75 99 ARG A N 1
ATOM 769 C CA . ARG A 1 99 ? 15.292 -2.709 -19.546 1.00 79.75 99 ARG A CA 1
ATOM 770 C C . ARG A 1 99 ? 15.571 -4.001 -18.775 1.00 79.75 99 ARG A C 1
ATOM 772 O O . ARG A 1 99 ? 16.730 -4.370 -18.642 1.00 79.75 99 ARG A O 1
ATOM 779 N N . GLU A 1 100 ? 14.540 -4.704 -18.313 1.00 84.44 100 GLU A N 1
ATOM 780 C CA . GLU A 1 100 ? 14.701 -5.955 -17.556 1.00 84.44 100 GLU A CA 1
ATOM 781 C C . GLU A 1 100 ? 15.359 -7.070 -18.382 1.00 84.44 100 GLU A C 1
ATOM 783 O O . GLU A 1 100 ? 16.202 -7.814 -17.875 1.00 84.44 100 GLU A O 1
ATOM 788 N N . ILE A 1 101 ? 14.992 -7.190 -19.662 1.00 83.69 101 ILE A N 1
ATOM 789 C CA . ILE A 1 101 ? 15.602 -8.154 -20.588 1.00 83.69 101 ILE A CA 1
ATOM 790 C C . ILE A 1 101 ? 17.083 -7.823 -20.800 1.00 83.69 101 ILE A C 1
ATOM 792 O O . ILE A 1 101 ? 17.930 -8.719 -20.774 1.00 83.69 101 ILE A O 1
ATOM 796 N N . GLU A 1 102 ? 17.406 -6.544 -20.990 1.00 77.00 102 GLU A N 1
ATOM 797 C CA . GLU A 1 102 ? 18.782 -6.089 -21.158 1.00 77.00 102 GLU A CA 1
ATOM 798 C C . GLU A 1 102 ? 19.615 -6.316 -19.896 1.00 77.00 102 GLU A C 1
ATOM 800 O O . GLU A 1 102 ? 20.704 -6.877 -20.004 1.00 77.00 102 GLU A O 1
ATOM 805 N N . GLU A 1 103 ? 19.100 -5.951 -18.719 1.00 78.19 103 GLU A N 1
ATOM 806 C CA . GLU A 1 103 ? 19.756 -6.131 -17.415 1.00 78.19 103 GLU A CA 1
ATOM 807 C C . GLU A 1 103 ? 20.024 -7.607 -17.092 1.00 78.19 103 GLU A C 1
ATOM 809 O O . GLU A 1 103 ? 21.044 -7.935 -16.488 1.00 78.19 103 GLU A O 1
ATOM 814 N N . ARG A 1 104 ? 19.155 -8.522 -17.541 1.00 79.38 104 ARG A N 1
ATOM 815 C CA . ARG A 1 104 ? 19.349 -9.972 -17.381 1.00 79.38 104 ARG A CA 1
ATOM 816 C C . ARG A 1 104 ? 20.442 -10.534 -18.296 1.00 79.38 104 ARG A C 1
ATOM 818 O O . ARG A 1 104 ? 20.948 -11.629 -18.051 1.00 79.38 104 ARG A O 1
ATOM 825 N N . SER A 1 105 ? 20.797 -9.829 -19.370 1.00 74.56 105 SER A N 1
ATOM 826 C CA . SER A 1 105 ? 21.764 -10.321 -20.349 1.00 74.56 105 SER A CA 1
ATOM 827 C C . SER A 1 105 ? 23.217 -10.143 -19.864 1.00 74.56 105 SER A C 1
ATOM 829 O O . SER A 1 105 ? 23.587 -9.077 -19.370 1.00 74.56 105 SER A O 1
ATOM 831 N N . PRO A 1 106 ? 24.112 -11.126 -20.081 1.00 66.75 106 PRO A N 1
ATOM 832 C CA . PRO A 1 106 ? 25.527 -11.012 -19.700 1.00 66.75 106 PRO A CA 1
ATOM 833 C C . PRO A 1 106 ? 26.282 -9.920 -20.485 1.00 66.75 106 PRO A C 1
ATOM 835 O O . PRO A 1 106 ? 27.380 -9.516 -20.105 1.00 66.75 106 PRO A O 1
ATOM 838 N N . ASN A 1 107 ? 25.693 -9.415 -21.574 1.00 62.81 107 ASN A N 1
ATOM 839 C CA . ASN A 1 107 ? 26.229 -8.320 -22.384 1.00 62.81 107 ASN A CA 1
ATOM 840 C C . ASN A 1 107 ? 25.978 -6.932 -21.768 1.00 62.81 107 ASN A C 1
ATOM 842 O O . ASN A 1 107 ? 26.576 -5.957 -22.223 1.00 62.81 107 ASN A O 1
ATOM 846 N N . PHE A 1 108 ? 25.144 -6.827 -20.728 1.00 61.69 108 PHE A N 1
ATOM 847 C CA . PHE A 1 108 ? 24.898 -5.575 -20.009 1.00 61.69 108 PHE A CA 1
ATOM 848 C C . PHE A 1 108 ? 26.168 -5.013 -19.355 1.00 61.69 108 PHE A C 1
ATOM 850 O O . PHE A 1 108 ? 26.468 -3.829 -19.494 1.00 61.69 108 PHE A O 1
ATOM 857 N N . MET A 1 109 ? 26.984 -5.891 -18.761 1.00 59.50 109 MET A N 1
ATOM 858 C CA . MET A 1 109 ? 28.276 -5.558 -18.138 1.00 59.50 109 MET A CA 1
ATOM 859 C C . MET A 1 109 ? 29.323 -5.019 -19.135 1.00 59.50 109 MET A C 1
ATOM 861 O O . MET A 1 109 ? 30.345 -4.483 -18.722 1.00 59.50 109 MET A O 1
ATOM 865 N N . LYS A 1 110 ? 29.105 -5.178 -20.451 1.00 59.91 110 LYS A N 1
ATOM 866 C CA . LYS A 1 110 ? 30.062 -4.808 -21.512 1.00 59.91 110 LYS A CA 1
ATOM 867 C C . LYS A 1 110 ? 29.729 -3.485 -22.210 1.00 59.91 110 LYS A C 1
ATOM 869 O O . LYS A 1 110 ? 30.401 -3.127 -23.178 1.00 59.91 110 LYS A O 1
ATOM 874 N N . ARG A 1 111 ? 28.688 -2.762 -21.780 1.00 58.25 111 ARG A N 1
ATOM 875 C CA . ARG A 1 111 ? 28.290 -1.508 -22.438 1.00 58.25 111 ARG A CA 1
ATOM 876 C C . ARG A 1 111 ? 29.268 -0.373 -22.097 1.00 58.25 111 ARG A C 1
ATOM 878 O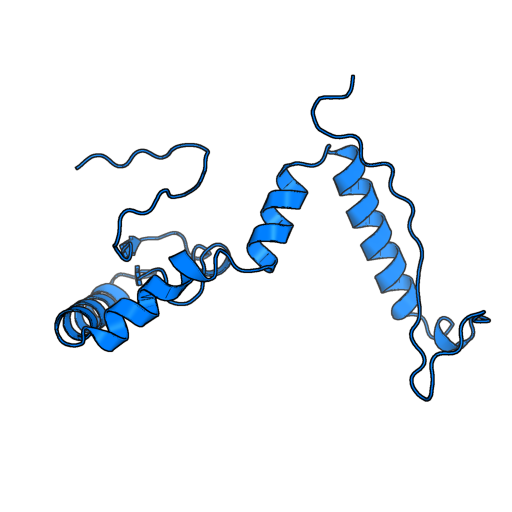 O . ARG A 1 111 ? 29.518 -0.139 -20.916 1.00 58.25 111 ARG A O 1
ATOM 885 N N . PRO A 1 112 ? 29.789 0.368 -23.093 1.00 57.38 112 PRO A N 1
ATOM 886 C CA . PRO A 1 112 ? 30.660 1.510 -22.837 1.00 57.38 112 PRO A CA 1
ATOM 887 C C . PRO A 1 112 ? 29.853 2.632 -22.171 1.00 57.38 112 PRO A C 1
ATOM 889 O O . PRO A 1 112 ? 28.976 3.240 -22.785 1.00 57.38 112 PRO A O 1
ATOM 892 N N . CYS A 1 113 ? 30.121 2.892 -20.892 1.00 59.12 113 CYS A N 1
ATOM 893 C CA . CYS A 1 113 ? 29.509 3.986 -20.146 1.00 59.12 113 CYS A CA 1
ATOM 894 C C . CYS A 1 113 ? 30.227 5.318 -20.437 1.00 59.12 113 CYS A C 1
ATOM 896 O O . CYS A 1 113 ? 31.425 5.355 -20.707 1.00 59.12 113 CYS A O 1
ATOM 898 N N . LYS A 1 114 ? 29.493 6.437 -20.371 1.00 54.38 114 LYS A N 1
ATOM 899 C CA . LYS A 1 114 ? 30.049 7.806 -20.444 1.00 54.38 114 LYS A CA 1
ATOM 900 C C . LYS A 1 114 ? 29.943 8.572 -19.117 1.00 54.38 114 LYS A C 1
ATOM 902 O O . LYS A 1 114 ? 30.119 9.786 -19.100 1.00 54.38 114 LYS A O 1
ATOM 907 N N . CYS A 1 115 ? 29.621 7.904 -18.009 1.00 50.34 115 CYS A N 1
ATOM 908 C CA . CYS A 1 115 ? 29.386 8.580 -16.732 1.00 50.34 115 CYS A CA 1
ATOM 909 C C . CYS A 1 115 ? 30.066 7.840 -15.577 1.00 50.34 115 CYS A C 1
ATOM 911 O O . CYS A 1 115 ? 29.684 6.720 -15.249 1.00 50.34 115 CYS A O 1
ATOM 913 N N . THR A 1 116 ? 31.039 8.491 -14.943 1.00 50.44 116 THR A N 1
ATOM 914 C CA . THR A 1 116 ? 31.745 8.014 -13.747 1.00 50.44 116 THR A CA 1
ATOM 915 C C . THR A 1 116 ? 31.181 8.728 -12.521 1.00 50.44 116 THR A C 1
ATOM 917 O O . THR A 1 116 ? 31.182 9.958 -12.474 1.00 50.44 116 THR A O 1
ATOM 920 N N . ARG A 1 117 ? 30.700 7.988 -11.515 1.00 46.69 117 ARG A N 1
ATOM 921 C CA . ARG A 1 117 ? 30.297 8.559 -10.220 1.00 46.69 117 ARG A CA 1
ATOM 922 C C . ARG A 1 117 ? 30.848 7.702 -9.074 1.00 46.69 117 ARG A C 1
ATOM 924 O O . ARG A 1 117 ? 30.127 6.922 -8.471 1.00 46.69 117 ARG A O 1
ATOM 931 N N . GLY A 1 118 ? 32.142 7.853 -8.788 1.00 65.31 118 GLY A N 1
ATOM 932 C CA . GLY A 1 118 ? 32.810 7.155 -7.680 1.00 65.31 118 GLY A CA 1
ATOM 933 C C . GLY A 1 118 ? 33.036 5.655 -7.924 1.00 65.31 118 GLY A C 1
ATOM 934 O O . GLY A 1 118 ? 33.327 5.251 -9.047 1.00 65.31 118 GLY A O 1
ATOM 935 N N . THR A 1 119 ? 32.942 4.850 -6.859 1.00 55.59 119 THR A N 1
ATOM 936 C CA . THR A 1 119 ? 33.270 3.408 -6.813 1.00 55.59 119 THR A CA 1
ATOM 937 C C . THR A 1 119 ? 32.112 2.468 -7.169 1.00 55.59 119 THR A C 1
ATOM 939 O O . THR A 1 119 ? 32.321 1.261 -7.237 1.00 55.59 119 THR A O 1
ATOM 942 N N . GLU A 1 120 ? 30.906 2.988 -7.409 1.00 49.50 120 GLU A N 1
ATOM 943 C CA . GLU A 1 120 ? 29.723 2.193 -7.761 1.00 49.50 120 GLU A CA 1
ATOM 944 C C . GLU A 1 120 ? 29.285 2.493 -9.201 1.00 49.50 120 GLU A C 1
ATOM 946 O O . GLU A 1 120 ? 28.967 3.628 -9.566 1.00 49.50 120 GLU A O 1
ATOM 951 N N . THR A 1 121 ? 29.278 1.469 -10.056 1.00 55.28 121 THR A N 1
ATOM 952 C CA . THR A 1 121 ? 28.822 1.581 -11.446 1.00 55.28 121 THR A CA 1
ATOM 953 C C . THR A 1 121 ? 27.297 1.574 -11.506 1.00 55.28 121 THR A C 1
ATOM 955 O O . THR A 1 121 ? 26.671 0.532 -11.323 1.00 55.28 121 THR A O 1
ATOM 958 N N . VAL A 1 122 ? 26.695 2.730 -11.796 1.00 51.62 122 VAL A N 1
ATOM 959 C CA . VAL A 1 122 ? 25.245 2.868 -12.006 1.00 51.62 122 VAL A CA 1
ATOM 960 C C . VAL A 1 122 ? 24.944 2.907 -13.502 1.00 51.62 122 VAL A C 1
ATOM 962 O O . VAL A 1 122 ? 25.395 3.803 -14.217 1.00 51.62 122 VAL A O 1
ATOM 965 N N . TYR A 1 123 ? 24.146 1.958 -13.979 1.00 53.88 123 TYR A N 1
ATOM 966 C CA . TYR A 1 123 ? 23.709 1.885 -15.370 1.00 53.88 123 TYR A CA 1
ATOM 967 C C . TYR A 1 123 ? 22.428 2.717 -15.575 1.00 53.88 123 TYR A C 1
ATOM 969 O O . TYR A 1 123 ? 21.508 2.652 -14.761 1.00 53.88 123 TYR A O 1
ATOM 977 N N . ARG A 1 124 ? 22.350 3.515 -16.654 1.00 52.62 124 ARG A N 1
ATOM 978 C CA . ARG A 1 124 ? 21.133 4.261 -17.041 1.00 52.62 124 ARG A CA 1
ATOM 979 C C . ARG A 1 124 ? 20.704 3.890 -18.455 1.00 52.62 124 ARG A C 1
ATOM 981 O O . ARG A 1 124 ? 21.398 4.207 -19.416 1.00 52.62 124 ARG A O 1
ATOM 988 N N . VAL A 1 125 ? 19.546 3.250 -18.564 1.00 57.22 125 VAL A N 1
ATOM 989 C CA . VAL A 1 125 ? 18.827 3.051 -19.826 1.00 57.22 125 VAL A CA 1
ATOM 990 C C . VAL A 1 125 ? 17.860 4.221 -19.994 1.00 57.22 125 VAL A C 1
ATOM 992 O O . VAL A 1 125 ? 17.085 4.514 -19.083 1.00 57.22 125 VAL A O 1
ATOM 995 N N . TYR A 1 126 ? 17.924 4.909 -21.134 1.00 55.59 126 TYR A N 1
ATOM 996 C CA . TYR A 1 126 ? 17.023 6.015 -21.455 1.00 55.59 126 TYR A CA 1
ATOM 997 C C . TYR A 1 126 ? 15.927 5.507 -22.388 1.00 55.59 126 TYR A C 1
ATOM 999 O O . TYR A 1 126 ? 16.197 5.163 -23.536 1.00 55.59 126 TYR A O 1
ATOM 1007 N N . VAL A 1 127 ? 14.693 5.466 -21.891 1.00 62.06 127 VAL A N 1
ATOM 1008 C CA . VAL A 1 127 ? 13.499 5.234 -22.705 1.00 62.06 127 VAL A CA 1
ATOM 1009 C C . VAL A 1 127 ? 12.727 6.544 -22.751 1.00 62.06 127 VAL A C 1
ATOM 1011 O O . VAL A 1 127 ? 12.258 7.026 -21.721 1.00 62.06 127 VAL A O 1
ATOM 1014 N N . SER A 1 128 ? 12.620 7.138 -23.937 1.00 59.91 128 SER A N 1
ATOM 1015 C CA . SER A 1 128 ? 11.862 8.373 -24.138 1.00 59.91 128 SER A CA 1
ATOM 1016 C C . SER A 1 128 ? 10.419 8.034 -24.498 1.00 59.91 128 SER A C 1
ATOM 1018 O O . SER A 1 128 ? 10.132 7.661 -25.632 1.00 59.91 128 SER A O 1
ATOM 1020 N N . CYS A 1 129 ? 9.512 8.169 -23.531 1.00 65.69 129 CYS A N 1
ATOM 1021 C CA . CYS A 1 129 ? 8.073 8.056 -23.749 1.00 65.69 129 CYS A CA 1
ATOM 1022 C C . CYS A 1 129 ? 7.445 9.447 -23.825 1.00 65.69 129 CYS A C 1
ATOM 1024 O O . CYS A 1 129 ? 7.536 10.222 -22.876 1.00 65.69 129 CYS A O 1
ATOM 1026 N N . ILE A 1 130 ? 6.782 9.760 -24.941 1.00 67.31 130 ILE A N 1
ATOM 1027 C CA . ILE A 1 130 ? 5.964 10.972 -25.050 1.00 67.31 130 ILE A CA 1
ATOM 1028 C C . ILE A 1 130 ? 4.619 10.668 -24.389 1.00 67.31 130 ILE A C 1
ATOM 1030 O O . ILE A 1 130 ? 3.787 9.943 -24.935 1.00 67.31 130 ILE A O 1
ATOM 1034 N N . CYS A 1 131 ? 4.431 11.189 -23.182 1.00 65.88 131 CYS A N 1
ATOM 1035 C CA . CYS A 1 131 ? 3.214 11.021 -22.403 1.00 65.88 131 CYS A CA 1
ATOM 1036 C C . CYS A 1 131 ? 2.404 12.315 -22.441 1.00 65.88 131 CYS A C 1
ATOM 1038 O O . CYS A 1 131 ? 2.657 13.219 -21.655 1.00 65.88 131 CYS A O 1
ATOM 1040 N N . MET A 1 132 ? 1.443 12.400 -23.363 1.00 57.50 132 MET A N 1
ATOM 1041 C CA . MET A 1 132 ? 0.461 13.489 -23.363 1.00 57.50 132 MET A CA 1
ATOM 1042 C C . MET A 1 132 ? -0.557 13.273 -22.239 1.00 57.50 132 MET A C 1
AT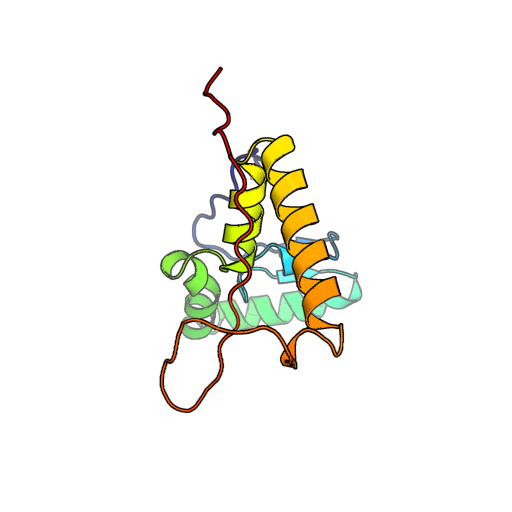OM 1044 O O . MET A 1 132 ? -0.999 12.141 -21.987 1.00 57.50 132 MET A O 1
ATOM 1048 N N . GLY A 1 133 ? -0.906 14.354 -21.541 1.00 58.06 133 GLY A N 1
ATOM 1049 C CA . GLY A 1 133 ? -1.923 14.328 -20.494 1.00 58.06 133 GLY A CA 1
ATOM 1050 C C . GLY A 1 133 ? -3.313 14.066 -21.079 1.00 58.06 133 GLY A C 1
ATOM 1051 O O . GLY A 1 133 ? -3.599 14.415 -22.224 1.00 58.06 133 GLY A O 1
ATOM 1052 N N . LYS A 1 134 ? -4.214 13.455 -20.297 1.00 52.34 134 LYS A N 1
ATOM 1053 C CA . LYS A 1 134 ? -5.645 13.381 -20.646 1.00 52.34 134 LYS A CA 1
ATOM 1054 C C . LYS A 1 134 ? -6.209 14.811 -20.714 1.00 52.34 134 LYS A C 1
ATOM 1056 O O . LYS A 1 134 ? -6.596 15.358 -19.688 1.00 52.34 134 LYS A O 1
ATOM 1061 N N . GLY A 1 135 ? -6.224 15.408 -21.903 1.00 53.94 135 GLY A N 1
ATOM 1062 C CA . GLY A 1 135 ? -6.703 16.776 -22.128 1.00 53.94 135 GLY A CA 1
ATOM 1063 C C . GLY A 1 135 ? -5.985 17.548 -23.237 1.00 53.94 135 GLY A C 1
ATOM 1064 O O . GLY A 1 135 ? -6.454 18.619 -23.596 1.00 53.94 135 GLY A O 1
ATOM 1065 N N . GLU A 1 136 ? -4.892 17.023 -23.793 1.00 52.62 136 GLU A N 1
ATOM 1066 C CA . GLU A 1 136 ? -4.196 17.628 -24.937 1.00 52.62 136 GLU A CA 1
ATOM 1067 C C . GLU A 1 136 ? -4.570 16.892 -26.234 1.00 52.62 136 GLU A C 1
ATOM 1069 O O . GLU A 1 136 ? -3.818 16.055 -26.732 1.00 52.62 136 GLU A O 1
ATOM 1074 N N . VAL A 1 137 ? -5.776 17.173 -26.738 1.00 44.00 137 VAL A N 1
ATOM 1075 C CA . VAL A 1 137 ? -6.174 17.001 -28.148 1.00 44.00 137 VAL A CA 1
ATOM 1076 C C . VAL A 1 137 ? -6.886 18.272 -28.575 1.00 44.00 137 VAL A C 1
ATOM 1078 O O . VAL A 1 137 ? -7.788 18.696 -27.818 1.00 44.00 137 VAL A O 1
#

InterPro domains:
  IPR001503 Glycosyl transferase family 10 [PTHR11929] (15-102)
  IPR038577 GT10-like, C-terminal domain superfamily [G3DSA:3.40.50.11660] (11-75)
  IPR055270 Fucosyltransferase, C-terminal [PF00852] (17-95)

Sequence (137 aa):
MLWKYSSSGLRFKGFNPVMVGAPNIQDFAPPTSLLHIKELKDAESVAKTMKYLAENPIAYNESLRWKFEGPSDAFKALVDMAAVHSSCRLCIFLGTMIREIEERSPNFMKRPCKCTRGTETVYRVYVSCICMGKGEV

Radius of gyration: 22.01 Å; chains: 1; bounding box: 58×34×54 Å

Secondary structure (DSSP, 8-state):
------SS-----S---EEES-TTGGGGS-TTS-EEESSTTHHHHHHHHHHHHHH-HHHHHHHTTHHHH-S-HHHHHHHHHHHB-HHHHHHHHHHHHHHHHHHHSTTGGG-------TTS------------BTT--

Organism: NCBI:txid243964

Foldseek 3Di:
DDDDPDPPDPPDDLDAEEDEDPPCVVVQFAPLRHHYDNDPVCVVVSVVVVVVCVVDVVSVVVSVCCVVVPHDVSNVVVVVLVFWDPQLVVLVVVQVVVVVVLVPDPCVVVDDDPDDDPPDDDDDDDRDGDIDTPPDD

pLDDT: mean 72.93, std 17.38, range [23.98, 94.38]